Protein AF-A0AAE7NUT6-F1 (afdb_monomer_lite)

Organism: NCBI:txid858423

Secondary structure (DSSP, 8-state):
---HHHHHHHHHHHHHHHHHHT--SSHHHHHHHHHHHHHHHHHTT---HHHHHHHHHHHHHTT-

Sequence (64 aa):
MFMSNVVEQSFNIAWGFLVKSGEITRPDATANFLLESIRTQMRLGEYRPLMLANRAIHAFQTRR

Structure (mmCIF, N/CA/C/O backbone):
data_AF-A0AAE7NUT6-F1
#
_entry.id   AF-A0AAE7NUT6-F1
#
loop_
_atom_site.group_PDB
_atom_site.id
_atom_site.type_symbol
_atom_site.label_atom_id
_atom_site.label_alt_id
_atom_site.label_comp_id
_atom_site.label_asym_id
_atom_site.label_entity_id
_atom_site.label_seq_id
_atom_site.pdbx_PDB_ins_code
_atom_site.Cartn_x
_atom_site.Cartn_y
_atom_site.Cartn_z
_atom_site.occupancy
_atom_site.B_iso_or_equiv
_atom_site.auth_seq_id
_atom_site.auth_comp_id
_atom_site.auth_asym_id
_atom_site.auth_atom_id
_atom_site.pdbx_PDB_model_num
ATOM 1 N N . MET A 1 1 ? 19.194 -13.532 -2.202 1.00 42.16 1 MET A N 1
ATOM 2 C CA . MET A 1 1 ? 18.227 -13.026 -3.205 1.00 42.16 1 MET A CA 1
ATOM 3 C C . MET A 1 1 ? 17.541 -11.798 -2.606 1.00 42.16 1 MET A C 1
ATOM 5 O O . MET A 1 1 ? 16.812 -11.959 -1.644 1.00 42.16 1 MET A O 1
ATOM 9 N N . PHE A 1 2 ? 17.850 -10.580 -3.074 1.00 47.69 2 PHE A N 1
ATOM 10 C CA . PHE A 1 2 ? 17.569 -9.303 -2.375 1.00 47.69 2 PHE A CA 1
ATOM 11 C C . PHE A 1 2 ? 16.322 -8.523 -2.869 1.00 47.69 2 PHE A C 1
ATOM 13 O O . PHE A 1 2 ? 16.167 -7.351 -2.541 1.00 47.69 2 PHE A O 1
ATOM 20 N N . MET A 1 3 ? 15.394 -9.137 -3.620 1.00 51.81 3 MET A N 1
ATOM 21 C CA . MET A 1 3 ? 14.144 -8.463 -4.044 1.00 51.81 3 MET A CA 1
ATOM 22 C C . MET A 1 3 ? 13.014 -8.488 -2.994 1.00 51.81 3 MET A C 1
ATOM 24 O O . MET A 1 3 ? 11.987 -7.844 -3.197 1.00 51.81 3 MET A O 1
ATOM 28 N N . SER A 1 4 ? 13.186 -9.191 -1.868 1.00 60.50 4 SER A N 1
ATOM 29 C CA . SER A 1 4 ? 12.194 -9.263 -0.781 1.00 60.50 4 SER A CA 1
ATOM 30 C C . SER A 1 4 ? 11.993 -7.929 -0.051 1.00 60.50 4 SER A C 1
ATOM 32 O O . SER A 1 4 ? 10.881 -7.641 0.378 1.00 60.50 4 SER A O 1
ATOM 34 N N . ASN A 1 5 ? 13.018 -7.071 0.009 1.00 82.62 5 ASN A N 1
ATOM 35 C CA . ASN A 1 5 ? 12.977 -5.858 0.829 1.00 82.62 5 ASN A CA 1
ATOM 36 C C . ASN A 1 5 ? 11.996 -4.795 0.296 1.00 82.62 5 ASN A C 1
ATOM 38 O O . ASN A 1 5 ? 11.252 -4.196 1.061 1.00 82.62 5 ASN A O 1
ATOM 42 N N . VAL A 1 6 ? 11.941 -4.571 -1.023 1.00 93.50 6 VAL A N 1
ATOM 43 C CA . VAL A 1 6 ? 11.098 -3.501 -1.595 1.00 93.50 6 VAL A CA 1
ATOM 44 C C . VAL A 1 6 ? 9.612 -3.827 -1.457 1.00 93.50 6 VAL A C 1
ATOM 46 O O . VAL A 1 6 ? 8.838 -2.963 -1.047 1.00 93.50 6 VAL A O 1
ATOM 49 N N . VAL A 1 7 ? 9.204 -5.062 -1.772 1.00 95.44 7 VAL A N 1
ATOM 50 C CA . VAL A 1 7 ? 7.796 -5.481 -1.662 1.00 95.44 7 VAL A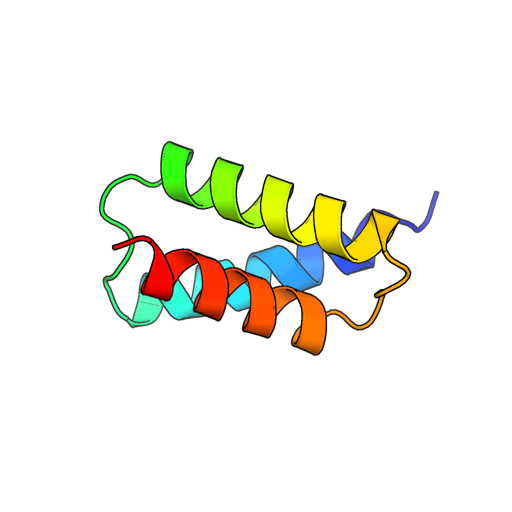 CA 1
ATOM 51 C C . VAL A 1 7 ? 7.343 -5.438 -0.210 1.00 95.44 7 VAL A C 1
ATOM 53 O O . VAL A 1 7 ? 6.306 -4.850 0.080 1.00 95.44 7 VAL A O 1
ATOM 56 N N . GLU A 1 8 ? 8.129 -6.022 0.694 1.00 95.25 8 GLU A N 1
ATOM 57 C CA . GLU A 1 8 ? 7.816 -6.077 2.120 1.00 95.25 8 GLU A CA 1
ATOM 58 C C . GLU A 1 8 ? 7.744 -4.678 2.742 1.00 95.25 8 GLU A C 1
ATOM 60 O O . GLU A 1 8 ? 6.759 -4.354 3.401 1.00 95.25 8 GLU A O 1
ATOM 65 N N . GLN A 1 9 ? 8.724 -3.805 2.475 1.00 96.19 9 GLN A N 1
ATOM 66 C CA . GLN A 1 9 ? 8.694 -2.420 2.955 1.00 96.19 9 GLN A CA 1
ATOM 67 C C . GLN A 1 9 ? 7.473 -1.663 2.432 1.00 96.19 9 GLN A C 1
ATOM 69 O O . GLN A 1 9 ? 6.765 -1.026 3.211 1.00 96.19 9 GLN A O 1
ATOM 74 N N . SER A 1 10 ? 7.199 -1.753 1.127 1.00 97.62 10 SER A N 1
ATOM 75 C CA . SER A 1 10 ? 6.044 -1.084 0.513 1.00 97.62 10 SER A CA 1
ATOM 76 C C . SER A 1 10 ? 4.731 -1.578 1.119 1.00 97.62 10 SER A C 1
ATOM 78 O O . SER A 1 10 ? 3.843 -0.781 1.423 1.00 97.62 10 SER A O 1
ATOM 80 N N . PHE A 1 11 ? 4.621 -2.894 1.325 1.00 97.75 11 PHE A N 1
ATOM 81 C CA . PHE A 1 11 ? 3.456 -3.518 1.932 1.00 97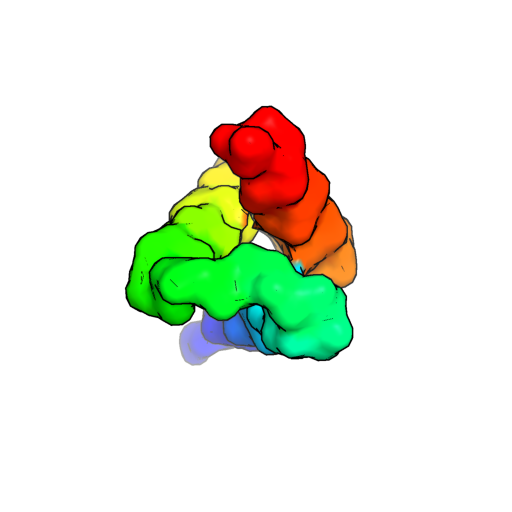.75 11 PHE A CA 1
ATOM 82 C C . PHE A 1 11 ? 3.270 -3.059 3.377 1.00 97.75 11 PHE A C 1
ATOM 84 O O . PHE A 1 11 ? 2.186 -2.606 3.721 1.00 97.75 11 PHE A O 1
ATOM 91 N N . ASN A 1 12 ? 4.317 -3.100 4.204 1.00 97.44 12 ASN A N 1
ATOM 92 C CA . ASN A 1 12 ? 4.245 -2.697 5.609 1.00 97.44 12 ASN A CA 1
ATOM 93 C C . ASN A 1 12 ? 3.846 -1.224 5.772 1.00 97.44 12 ASN A C 1
ATOM 95 O O . ASN A 1 12 ? 3.063 -0.897 6.663 1.00 97.44 12 ASN A O 1
ATOM 99 N N . ILE A 1 13 ? 4.327 -0.340 4.890 1.00 98.00 13 ILE A N 1
ATOM 100 C CA . ILE A 1 13 ? 3.924 1.074 4.871 1.00 98.00 13 ILE A CA 1
ATOM 101 C C . ILE A 1 13 ? 2.435 1.200 4.526 1.00 98.00 13 ILE A C 1
ATOM 103 O O . ILE A 1 13 ? 1.684 1.831 5.272 1.00 98.00 13 ILE A O 1
ATOM 107 N N . ALA A 1 14 ? 1.995 0.587 3.422 1.00 98.12 14 ALA A N 1
ATOM 108 C CA . ALA A 1 14 ? 0.608 0.677 2.969 1.00 98.12 14 ALA A CA 1
ATOM 109 C C . ALA A 1 14 ? -0.375 0.042 3.962 1.00 98.12 14 ALA A C 1
ATOM 111 O O . ALA A 1 14 ? -1.385 0.646 4.321 1.00 98.12 14 ALA A O 1
ATOM 112 N N . TRP A 1 15 ? -0.048 -1.149 4.456 1.00 97.94 15 TRP A N 1
ATOM 113 C CA . TRP A 1 15 ? -0.823 -1.857 5.465 1.00 97.94 15 TRP A CA 1
ATOM 114 C C . TRP A 1 15 ? -0.907 -1.059 6.764 1.00 97.94 15 TRP A C 1
ATOM 116 O O . TRP A 1 15 ? -1.996 -0.848 7.289 1.00 97.94 15 TRP A O 1
ATOM 126 N N . GLY A 1 16 ? 0.226 -0.548 7.255 1.00 97.88 16 GLY A N 1
ATOM 127 C CA . GLY A 1 16 ? 0.274 0.261 8.470 1.00 97.88 16 GLY A CA 1
ATOM 128 C C . GLY A 1 16 ? -0.567 1.534 8.375 1.00 97.88 16 GLY A C 1
ATOM 129 O O . GLY A 1 16 ? -1.199 1.916 9.359 1.00 97.88 16 GLY A O 1
ATOM 130 N N . PHE A 1 17 ? -0.615 2.171 7.202 1.00 98.00 17 PHE A N 1
ATOM 131 C CA . PHE A 1 17 ? -1.507 3.302 6.953 1.00 98.00 17 PHE A CA 1
ATOM 132 C C . PHE A 1 17 ? -2.985 2.887 7.038 1.00 98.00 17 PHE A C 1
ATOM 134 O O . PHE A 1 17 ? -3.726 3.473 7.824 1.00 98.00 17 PHE A O 1
ATOM 141 N N . LEU A 1 18 ? -3.393 1.842 6.307 1.00 96.69 18 LEU A N 1
ATOM 142 C CA . LEU A 1 18 ? -4.797 1.410 6.246 1.00 96.69 18 LEU A CA 1
ATOM 143 C C . LEU A 1 18 ? -5.323 0.846 7.576 1.00 96.69 18 LEU A C 1
ATOM 145 O O . LEU A 1 18 ? -6.497 1.019 7.904 1.00 96.69 18 LEU A O 1
ATOM 149 N N . VAL A 1 19 ? -4.465 0.183 8.362 1.00 96.81 19 VAL A N 1
ATOM 150 C CA . VAL A 1 19 ? -4.803 -0.242 9.732 1.00 96.81 19 VAL A CA 1
ATOM 151 C C . VAL A 1 19 ? -5.105 0.980 10.596 1.00 96.81 19 VAL A C 1
ATOM 153 O O . VAL A 1 19 ? -6.118 1.003 11.290 1.00 96.81 19 VAL A O 1
ATOM 156 N N . LYS A 1 20 ? -4.248 2.009 10.548 1.00 97.25 20 LYS A N 1
ATOM 157 C CA . LYS A 1 20 ? -4.416 3.225 11.359 1.00 97.25 20 LYS A CA 1
ATOM 158 C C . LYS A 1 20 ? -5.621 4.061 10.936 1.00 97.25 20 LYS A C 1
ATOM 160 O O . LYS A 1 20 ? -6.220 4.702 11.791 1.00 97.25 20 LYS A O 1
ATOM 165 N N . SER A 1 21 ? -5.979 4.057 9.654 1.00 95.06 21 SER A N 1
ATOM 166 C CA . SER A 1 21 ? -7.169 4.754 9.158 1.00 95.06 21 SER A CA 1
ATOM 167 C C . SER A 1 21 ? -8.472 3.978 9.376 1.00 95.06 21 SER A C 1
ATOM 169 O O . SER A 1 21 ? -9.550 4.530 9.164 1.00 95.06 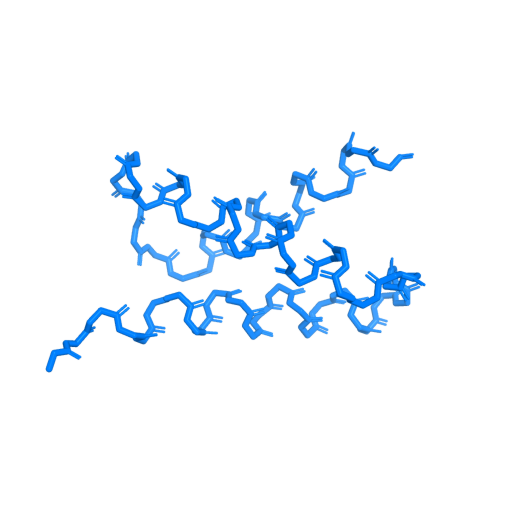21 SER A O 1
ATOM 171 N N . GLY A 1 22 ? -8.405 2.713 9.811 1.00 94.94 22 GLY A N 1
ATOM 172 C CA . GLY A 1 22 ? -9.585 1.865 9.991 1.00 94.94 22 GLY A CA 1
ATOM 173 C C . GLY A 1 22 ? -10.251 1.459 8.670 1.00 94.94 22 GLY A C 1
ATOM 174 O O . GLY A 1 22 ? -11.423 1.091 8.651 1.00 94.94 22 GLY A O 1
ATOM 175 N N . GLU A 1 23 ? -9.526 1.529 7.550 1.00 92.44 23 GLU A N 1
ATOM 176 C CA . GLU A 1 23 ? -10.062 1.243 6.213 1.00 92.44 23 GLU A CA 1
ATOM 177 C C . GLU A 1 23 ? -10.046 -0.256 5.856 1.00 92.44 23 GLU A C 1
ATOM 179 O O . GLU A 1 23 ? -10.636 -0.670 4.853 1.00 92.44 23 GLU A O 1
ATOM 184 N N . ILE A 1 24 ? -9.403 -1.094 6.677 1.00 92.19 24 ILE A N 1
ATOM 185 C CA . ILE A 1 24 ? -9.342 -2.545 6.469 1.00 92.19 24 ILE A CA 1
ATOM 186 C C . ILE A 1 24 ? -10.623 -3.207 6.982 1.00 92.19 24 ILE A C 1
ATOM 188 O O . ILE A 1 24 ? -10.760 -3.513 8.162 1.00 92.19 24 ILE A O 1
ATOM 192 N N . THR A 1 25 ? -11.549 -3.483 6.065 1.00 90.56 25 THR A N 1
ATOM 193 C CA . THR A 1 25 ? -12.773 -4.262 6.339 1.00 90.56 25 THR A CA 1
ATOM 194 C C . THR A 1 25 ? -12.612 -5.750 6.032 1.00 90.56 25 THR A C 1
ATOM 196 O O . THR A 1 25 ? -13.249 -6.588 6.665 1.00 90.56 25 THR A O 1
ATOM 199 N N . ARG A 1 26 ? -11.758 -6.098 5.060 1.00 94.75 26 ARG A N 1
ATOM 200 C CA . ARG A 1 26 ? -11.485 -7.478 4.629 1.00 94.75 26 ARG A CA 1
ATOM 201 C C . ARG A 1 26 ? -9.973 -7.704 4.532 1.00 94.75 26 ARG A C 1
ATOM 203 O O . ARG A 1 26 ? -9.424 -7.523 3.445 1.00 94.75 26 ARG A O 1
ATOM 210 N N . PRO A 1 27 ? -9.306 -8.100 5.631 1.00 93.69 27 PRO A N 1
ATOM 211 C CA . PRO A 1 27 ? -7.849 -8.197 5.704 1.00 93.69 27 PRO A CA 1
ATOM 212 C C . PRO A 1 27 ? -7.208 -8.964 4.542 1.00 93.69 27 PRO A C 1
ATOM 214 O O . PRO A 1 27 ? -6.315 -8.431 3.888 1.00 93.69 27 PRO A O 1
ATOM 217 N N . ASP A 1 28 ? -7.723 -10.151 4.212 1.00 95.56 28 ASP A N 1
ATOM 218 C CA . ASP A 1 28 ? -7.165 -10.989 3.140 1.00 95.56 28 ASP A CA 1
ATOM 219 C C . ASP A 1 28 ? -7.308 -10.341 1.757 1.00 95.56 28 ASP A C 1
ATOM 221 O O . ASP A 1 28 ? -6.388 -10.363 0.937 1.00 95.56 28 ASP A O 1
ATOM 225 N N . ALA A 1 29 ? -8.462 -9.720 1.495 1.00 95.62 29 ALA A N 1
ATOM 226 C CA . ALA A 1 29 ? -8.722 -9.044 0.229 1.00 95.62 29 ALA A CA 1
ATOM 227 C C . ALA A 1 29 ? -7.858 -7.784 0.085 1.00 95.62 29 ALA A C 1
ATOM 229 O O . ALA A 1 29 ? -7.306 -7.539 -0.988 1.00 95.62 29 ALA A O 1
ATOM 230 N N . THR A 1 30 ? -7.702 -7.013 1.166 1.00 96.69 30 THR A N 1
ATOM 231 C CA . THR A 1 30 ? -6.817 -5.845 1.201 1.00 96.69 30 THR A CA 1
ATOM 232 C C . THR A 1 30 ? -5.362 -6.262 0.998 1.00 96.69 30 THR A C 1
ATOM 234 O O . THR A 1 30 ? -4.667 -5.654 0.187 1.00 96.69 30 THR A O 1
ATOM 237 N N . ALA A 1 31 ? -4.901 -7.322 1.668 1.00 96.81 31 ALA A N 1
ATOM 238 C CA . ALA A 1 31 ? -3.529 -7.801 1.546 1.00 96.81 31 ALA A CA 1
ATOM 239 C C . ALA A 1 31 ? -3.213 -8.252 0.112 1.00 96.81 31 ALA A C 1
ATOM 241 O O . ALA A 1 31 ? -2.227 -7.801 -0.475 1.00 96.81 31 ALA A O 1
ATOM 242 N N . ASN A 1 32 ? -4.086 -9.072 -0.483 1.00 97.00 32 ASN A N 1
ATOM 243 C CA . ASN A 1 32 ? -3.933 -9.513 -1.869 1.00 97.00 32 ASN A CA 1
ATOM 244 C C . ASN A 1 32 ? -3.925 -8.335 -2.847 1.00 97.00 32 ASN A C 1
ATOM 246 O O . ASN A 1 32 ? -3.060 -8.278 -3.719 1.00 97.00 32 ASN A O 1
ATOM 250 N N . PHE A 1 33 ? -4.828 -7.368 -2.666 1.00 97.44 33 PHE A N 1
ATOM 251 C CA . PHE A 1 33 ? -4.878 -6.178 -3.509 1.00 97.44 33 PHE A CA 1
ATOM 252 C C . PHE A 1 33 ? -3.587 -5.352 -3.436 1.00 97.44 33 PHE A C 1
ATOM 254 O O . PHE A 1 33 ? -3.034 -4.974 -4.470 1.00 97.44 33 PHE A O 1
ATOM 261 N N . LEU A 1 34 ? -3.080 -5.083 -2.229 1.00 97.62 34 LEU A N 1
ATOM 262 C CA . LEU A 1 34 ? -1.844 -4.320 -2.054 1.00 97.62 34 LEU A CA 1
ATOM 263 C C . LEU A 1 34 ? -0.654 -5.035 -2.697 1.00 97.62 34 LEU A C 1
ATOM 265 O O . LEU A 1 34 ? 0.119 -4.409 -3.423 1.00 97.62 34 LEU A O 1
ATOM 269 N N . LEU A 1 35 ? -0.525 -6.346 -2.482 1.00 97.56 35 LEU A N 1
ATOM 270 C CA . LEU A 1 35 ? 0.549 -7.148 -3.068 1.00 97.56 35 LEU A CA 1
ATOM 271 C C . LEU A 1 35 ? 0.487 -7.158 -4.598 1.00 97.56 35 LEU A C 1
ATOM 273 O O . LEU A 1 35 ? 1.522 -7.033 -5.256 1.00 97.56 35 LEU A O 1
ATOM 277 N N . GLU A 1 36 ? -0.705 -7.289 -5.175 1.00 97.75 36 GLU A N 1
ATOM 278 C CA . GLU A 1 36 ? -0.903 -7.248 -6.624 1.00 97.75 36 GLU A CA 1
ATOM 279 C C . GLU A 1 36 ? -0.576 -5.865 -7.205 1.00 97.75 36 GLU A C 1
ATOM 281 O O . GLU A 1 36 ? 0.151 -5.769 -8.199 1.00 97.75 36 GLU A O 1
ATOM 286 N N . SER A 1 37 ? -1.032 -4.791 -6.554 1.00 97.81 37 SER A N 1
ATOM 287 C CA . SER A 1 37 ? -0.751 -3.413 -6.970 1.00 97.81 37 SER A CA 1
ATOM 288 C C . SER A 1 37 ? 0.748 -3.102 -6.926 1.00 97.81 37 SER A C 1
ATOM 290 O O . SER A 1 37 ? 1.307 -2.604 -7.905 1.00 97.81 37 SER A O 1
ATOM 292 N N . ILE A 1 38 ? 1.436 -3.472 -5.840 1.00 97.62 38 ILE A N 1
ATOM 293 C CA . ILE A 1 38 ? 2.890 -3.296 -5.696 1.00 97.62 38 ILE A CA 1
ATOM 294 C C . ILE A 1 38 ? 3.638 -4.075 -6.786 1.00 97.62 38 ILE A C 1
ATOM 296 O O . ILE A 1 38 ? 4.479 -3.511 -7.486 1.00 97.62 38 ILE A O 1
ATOM 300 N N . ARG A 1 39 ? 3.307 -5.358 -6.992 1.00 96.50 39 ARG A N 1
ATOM 301 C CA . ARG A 1 39 ? 3.946 -6.194 -8.025 1.00 96.50 39 ARG A CA 1
ATOM 302 C C . ARG A 1 39 ? 3.723 -5.644 -9.431 1.00 96.5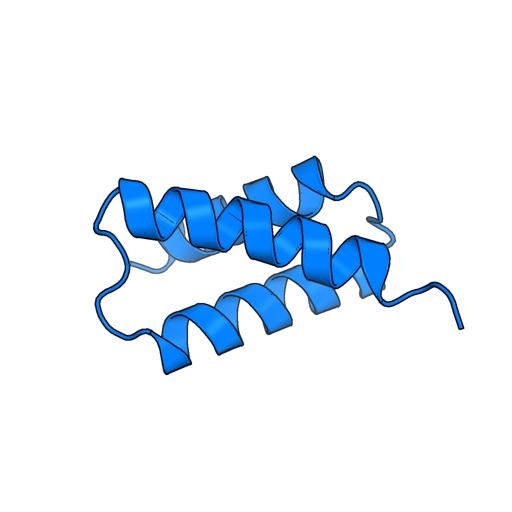0 39 ARG A C 1
ATOM 30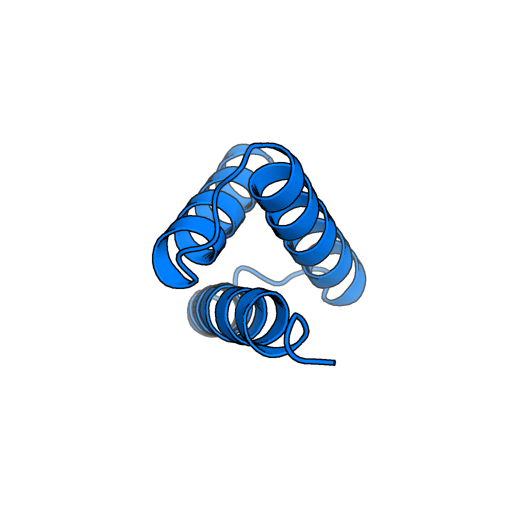4 O O . ARG A 1 39 ? 4.639 -5.688 -10.250 1.00 96.50 39 ARG A O 1
ATOM 311 N N . THR A 1 40 ? 2.536 -5.116 -9.712 1.00 97.31 40 THR A N 1
ATOM 312 C CA . THR A 1 40 ? 2.216 -4.499 -11.005 1.00 97.31 40 THR A CA 1
ATOM 313 C C . THR A 1 40 ? 3.078 -3.267 -11.249 1.00 97.31 40 THR A C 1
ATOM 315 O O . THR A 1 40 ? 3.697 -3.153 -12.301 1.00 97.31 40 THR A O 1
ATOM 318 N N . GLN A 1 41 ? 3.208 -2.384 -10.261 1.00 96.88 41 GLN A N 1
ATOM 319 C CA . GLN A 1 41 ? 4.055 -1.197 -10.380 1.00 96.88 41 GLN A CA 1
ATOM 320 C C . GLN A 1 41 ? 5.546 -1.536 -10.534 1.00 96.88 41 GLN A C 1
ATOM 322 O O . GLN A 1 41 ? 6.246 -0.875 -11.299 1.00 96.88 41 GLN A O 1
ATOM 327 N N . MET A 1 42 ? 6.024 -2.596 -9.877 1.00 96.31 42 MET A N 1
ATOM 328 C CA . MET A 1 42 ? 7.394 -3.085 -10.067 1.00 96.31 42 MET A CA 1
ATOM 329 C C . MET A 1 42 ? 7.636 -3.618 -11.479 1.00 96.31 42 MET A C 1
ATOM 331 O O . MET A 1 42 ? 8.683 -3.349 -12.064 1.00 96.31 42 MET A O 1
ATOM 335 N N . ARG A 1 43 ? 6.655 -4.313 -12.074 1.00 95.88 43 ARG A N 1
ATOM 336 C CA . ARG A 1 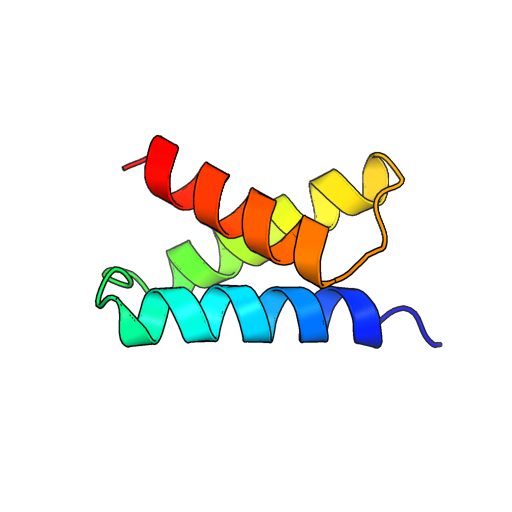43 ? 6.720 -4.712 -13.493 1.00 95.88 43 ARG A CA 1
ATOM 337 C C . ARG A 1 43 ? 6.781 -3.504 -14.435 1.00 95.88 43 ARG A C 1
ATOM 339 O O . ARG A 1 43 ? 7.318 -3.632 -15.528 1.00 95.88 43 ARG A O 1
ATOM 346 N N . LEU A 1 44 ? 6.281 -2.345 -14.002 1.00 95.88 44 LEU A N 1
ATOM 347 C CA . LEU A 1 44 ? 6.371 -1.065 -14.716 1.00 95.88 44 LEU A CA 1
ATOM 348 C C . LEU A 1 44 ? 7.658 -0.275 -14.405 1.00 95.88 44 LEU A C 1
ATOM 350 O O . LEU A 1 44 ? 7.813 0.847 -14.878 1.00 95.88 44 LEU A O 1
ATOM 354 N N . GLY A 1 45 ? 8.585 -0.841 -13.625 1.00 95.88 45 GLY A N 1
ATOM 355 C CA . GLY A 1 45 ? 9.901 -0.258 -13.359 1.00 95.88 45 GLY A CA 1
ATOM 356 C C . GLY A 1 45 ? 10.001 0.619 -12.108 1.00 95.88 45 GLY A C 1
ATOM 357 O O . GLY A 1 45 ? 11.052 1.211 -11.878 1.00 95.88 45 GLY A O 1
ATOM 358 N N . GLU A 1 46 ? 8.955 0.714 -11.282 1.00 97.25 46 GLU A N 1
ATOM 359 C CA . GLU A 1 46 ? 9.041 1.431 -10.005 1.00 97.25 46 GLU A CA 1
ATOM 360 C C . GLU A 1 46 ? 9.587 0.524 -8.896 1.00 97.25 46 GLU A C 1
ATOM 362 O O . GLU A 1 46 ? 9.065 -0.559 -8.645 1.00 97.25 46 GLU A O 1
ATOM 367 N N . TYR A 1 47 ? 10.608 0.995 -8.183 1.00 95.94 47 TYR A N 1
ATOM 368 C CA . TYR A 1 47 ? 11.259 0.243 -7.104 1.00 95.94 47 TYR A CA 1
ATOM 369 C C . TYR A 1 47 ? 11.410 1.050 -5.809 1.00 95.94 47 TYR A C 1
ATOM 371 O O . TYR A 1 47 ? 11.940 0.530 -4.830 1.00 95.94 47 TYR A O 1
ATOM 379 N N . ARG A 1 48 ? 10.951 2.310 -5.762 1.00 97.12 48 ARG A N 1
ATOM 380 C CA . ARG A 1 48 ? 10.987 3.137 -4.548 1.00 97.12 48 ARG A CA 1
ATOM 381 C C . ARG A 1 48 ? 9.850 2.720 -3.606 1.00 97.12 48 ARG A C 1
ATOM 383 O O . ARG A 1 48 ? 8.686 2.936 -3.957 1.00 97.12 48 ARG A O 1
ATOM 390 N N . PRO A 1 49 ? 10.142 2.211 -2.393 1.00 96.19 49 PRO A N 1
ATOM 391 C CA . PRO A 1 49 ? 9.117 1.632 -1.523 1.00 96.19 49 PRO A CA 1
ATOM 392 C C . PRO A 1 49 ? 7.983 2.593 -1.150 1.00 96.19 49 PRO A C 1
ATOM 394 O O . PRO A 1 49 ? 6.811 2.227 -1.173 1.00 96.19 49 PRO A O 1
ATOM 397 N N . LEU A 1 50 ? 8.316 3.858 -0.875 1.00 97.62 50 LEU A N 1
ATOM 398 C CA . LEU A 1 50 ? 7.319 4.883 -0.552 1.00 97.62 50 LEU A CA 1
ATOM 399 C C . LEU A 1 50 ? 6.384 5.187 -1.730 1.00 97.62 50 LEU A C 1
ATOM 401 O O . LEU A 1 50 ? 5.187 5.369 -1.528 1.00 97.62 50 LEU A O 1
ATOM 405 N N . MET A 1 51 ? 6.901 5.219 -2.964 1.00 98.06 51 MET A N 1
ATOM 406 C CA . MET A 1 51 ? 6.071 5.467 -4.148 1.00 98.06 51 MET A CA 1
ATOM 407 C C . MET A 1 51 ? 5.118 4.294 -4.401 1.00 98.06 51 MET A C 1
ATOM 409 O O . MET A 1 51 ? 3.933 4.511 -4.650 1.00 98.06 51 MET A O 1
ATOM 413 N N . LEU A 1 52 ? 5.629 3.065 -4.279 1.00 98.31 52 LEU A N 1
ATOM 414 C CA . LEU A 1 52 ? 4.845 1.837 -4.404 1.00 98.31 52 LEU A CA 1
ATOM 415 C C . LEU A 1 52 ? 3.709 1.789 -3.378 1.00 98.31 52 LEU A C 1
ATOM 417 O O . LEU A 1 52 ? 2.558 1.557 -3.752 1.00 98.31 52 LEU A O 1
ATOM 421 N N . ALA A 1 53 ? 4.025 2.063 -2.109 1.00 98.12 53 ALA A N 1
ATOM 422 C CA . ALA A 1 53 ? 3.052 2.106 -1.025 1.00 98.12 53 ALA A CA 1
ATOM 423 C C . ALA A 1 53 ? 1.977 3.173 -1.270 1.00 98.12 53 ALA A C 1
ATOM 425 O O . ALA A 1 53 ? 0.791 2.854 -1.261 1.00 98.12 53 ALA A O 1
ATOM 426 N N . ASN A 1 54 ? 2.375 4.414 -1.568 1.00 98.38 54 ASN A N 1
ATOM 427 C CA . ASN A 1 54 ? 1.437 5.520 -1.785 1.00 98.38 54 ASN A CA 1
ATOM 428 C C . ASN A 1 54 ? 0.484 5.256 -2.953 1.00 98.38 54 ASN A C 1
ATOM 430 O O . ASN A 1 54 ? -0.717 5.486 -2.842 1.00 98.38 54 ASN A O 1
ATOM 434 N N . ARG A 1 55 ? 0.995 4.729 -4.068 1.00 98.12 55 ARG A N 1
ATOM 435 C CA . ARG A 1 55 ? 0.160 4.364 -5.218 1.00 98.12 55 ARG A CA 1
ATOM 436 C C . ARG A 1 55 ? -0.753 3.177 -4.916 1.00 98.12 55 ARG A C 1
ATOM 438 O O . ARG A 1 55 ? -1.884 3.166 -5.390 1.00 98.12 55 ARG A O 1
ATOM 445 N N . ALA A 1 56 ? -0.300 2.206 -4.121 1.00 97.88 56 ALA A N 1
ATOM 446 C CA . ALA A 1 56 ? -1.136 1.084 -3.702 1.00 97.88 56 ALA A CA 1
ATOM 447 C C . ALA A 1 56 ? -2.271 1.534 -2.762 1.00 97.88 56 ALA A C 1
ATOM 449 O O . ALA A 1 56 ? -3.407 1.104 -2.954 1.00 97.88 56 ALA A O 1
ATOM 450 N N . ILE A 1 57 ? -1.990 2.445 -1.820 1.00 98.06 57 ILE A N 1
ATOM 451 C CA . ILE A 1 57 ? -3.002 3.092 -0.967 1.00 98.06 57 ILE A CA 1
ATOM 452 C C . ILE A 1 57 ? -4.012 3.843 -1.838 1.00 98.06 57 ILE A C 1
ATOM 454 O O . ILE A 1 57 ? -5.210 3.593 -1.741 1.00 98.06 57 ILE A O 1
ATOM 458 N N . HIS A 1 58 ? -3.533 4.713 -2.733 1.00 98.00 58 HIS A N 1
ATOM 459 C CA . HIS A 1 58 ? -4.401 5.500 -3.605 1.00 98.00 58 HIS A CA 1
ATOM 460 C C . HIS A 1 58 ? -5.299 4.603 -4.468 1.00 98.00 58 HIS A C 1
ATOM 462 O O . HIS A 1 58 ? -6.502 4.821 -4.540 1.00 98.00 58 HIS A O 1
ATOM 468 N N . ALA A 1 59 ? -4.740 3.551 -5.075 1.00 97.06 59 ALA A N 1
ATOM 469 C CA . ALA A 1 59 ? -5.509 2.596 -5.870 1.00 97.06 59 ALA A CA 1
ATOM 470 C C . ALA A 1 59 ? -6.548 1.816 -5.042 1.00 97.06 59 ALA A C 1
ATOM 472 O O . ALA A 1 59 ? -7.592 1.442 -5.571 1.00 97.06 59 ALA A O 1
ATOM 473 N N . PHE A 1 60 ? -6.272 1.544 -3.762 1.00 96.31 60 PHE A N 1
ATOM 474 C CA . PHE A 1 60 ? -7.235 0.904 -2.863 1.00 96.31 60 PHE A CA 1
ATOM 475 C C . PHE A 1 60 ? -8.401 1.848 -2.559 1.00 96.31 60 PHE A C 1
ATOM 477 O O . PHE A 1 60 ? -9.559 1.446 -2.640 1.00 96.31 60 PHE A O 1
ATOM 484 N N . GLN A 1 61 ? -8.091 3.111 -2.266 1.00 93.81 61 GLN A N 1
ATOM 485 C CA . GLN A 1 61 ? -9.074 4.132 -1.912 1.00 93.81 61 GLN A CA 1
ATOM 486 C C . GLN A 1 61 ? -9.982 4.514 -3.081 1.00 93.81 61 GLN A C 1
ATOM 488 O O . GLN A 1 61 ? -11.178 4.672 -2.878 1.00 93.81 61 GLN A O 1
ATOM 493 N N . THR A 1 62 ? -9.459 4.600 -4.308 1.00 94.00 62 THR A N 1
ATOM 494 C CA . THR A 1 62 ? -10.279 4.911 -5.493 1.00 94.00 62 THR A CA 1
ATOM 495 C C . THR A 1 62 ? -11.169 3.755 -5.954 1.00 94.00 62 THR A C 1
ATOM 497 O O . THR A 1 62 ? -12.037 3.958 -6.799 1.00 94.00 62 THR A O 1
ATOM 500 N N . ARG A 1 63 ? -10.945 2.536 -5.446 1.00 82.75 63 ARG A N 1
ATOM 501 C CA . ARG A 1 63 ? -11.758 1.347 -5.747 1.00 82.75 63 ARG A CA 1
ATOM 502 C C . ARG A 1 63 ? -12.967 1.199 -4.811 1.00 82.75 63 ARG A C 1
ATOM 504 O O . ARG A 1 63 ? -13.867 0.420 -5.127 1.00 82.75 63 ARG A O 1
ATOM 511 N N . ARG A 1 64 ? -12.944 1.865 -3.657 1.00 65.69 64 ARG A N 1
ATOM 512 C CA . ARG A 1 64 ? -14.006 1.839 -2.646 1.00 65.69 64 ARG A CA 1
ATOM 513 C C . ARG A 1 64 ? -15.128 2.806 -3.006 1.00 65.69 64 ARG A C 1
ATOM 515 O O . ARG A 1 64 ? -16.283 2.444 -2.699 1.00 65.69 64 ARG A O 1
#

pLDDT: mean 92.7, std 11.99, range [42.16, 98.38]

Foldseek 3Di:
DPLVVLLVLLLCLLVVVCVVVVVCPDVVVLSVQLSVQLVVVVVVVDRHSPVSNVRSNVVVVVVD

Radius of gyration: 10.99 Å; chains: 1; bounding box: 32×18×26 Å